Protein AF-E9H3E4-F1 (afdb_monomer_lite)

Radius of gyration: 17.44 Å; chains: 1; bounding box: 48×21×47 Å

InterPro domains:
  IPR001841 Zinc finger, RING-type [PS50089] (20-74)
  IPR001841 Zinc finger, RING-type [SM00184] (20-73)
  IPR013083 Zinc finger, RING/FYVE/PHD-type [G3DSA:3.30.40.10] (6-78)
  IPR017907 Zinc finger, RING-type, conserved site [PS00518] (36-45)
  IPR018957 Zinc finger, C3HC4 RING-type [PF00097] (20-73)

Organism: Daphnia pulex (NCBI:txid6669)

Secondary structure (DSSP, 8-state):
-HHHHHHHHHHHHHHHHTB-TTTSSB-SSEEE-TTT--EEEHHHHHHHHHHHTT--EEETTEEE-PPPBPTTT-PBP-

pLDDT: mean 84.69, std 14.3, range [53.16, 97.44]

Structure (mmCIF, N/CA/C/O backbone):
data_AF-E9H3E4-F1
#
_entry.id   AF-E9H3E4-F1
#
loop_
_atom_site.group_PDB
_atom_site.id
_atom_site.type_symbol
_atom_site.label_atom_id
_atom_site.label_alt_id
_atom_site.label_comp_id
_atom_site.label_asym_id
_atom_site.label_entity_id
_atom_site.label_seq_id
_atom_site.pdbx_PDB_ins_code
_atom_site.Cartn_x
_atom_site.Cartn_y
_atom_site.Cartn_z
_atom_site.occupancy
_atom_site.B_iso_or_equiv
_atom_site.auth_seq_id
_atom_site.auth_comp_id
_atom_site.auth_asym_id
_atom_site.auth_atom_id
_atom_site.pdbx_PDB_model_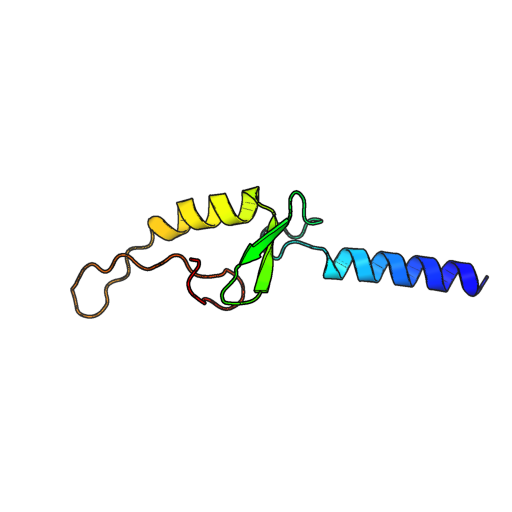num
ATOM 1 N N . MET A 1 1 ? -29.640 -0.208 21.919 1.00 65.62 1 MET A N 1
ATOM 2 C CA . MET A 1 1 ? -28.924 -1.425 21.478 1.00 65.62 1 MET A CA 1
ATOM 3 C C . MET A 1 1 ? -28.548 -1.342 19.995 1.00 65.62 1 MET A C 1
ATOM 5 O O . MET A 1 1 ? -27.358 -1.299 19.729 1.00 65.62 1 MET A O 1
ATOM 9 N N . ALA A 1 2 ? -29.487 -1.126 19.061 1.00 84.56 2 ALA A N 1
ATOM 10 C CA . ALA A 1 2 ? -29.202 -1.025 17.612 1.00 84.56 2 ALA A CA 1
ATOM 11 C C . ALA A 1 2 ? -28.105 -0.011 17.191 1.00 84.56 2 ALA A C 1
ATOM 13 O O . ALA A 1 2 ? -27.301 -0.289 16.309 1.00 84.56 2 ALA A O 1
ATOM 14 N N . ARG A 1 3 ? -28.018 1.161 17.844 1.00 89.69 3 ARG A N 1
ATOM 15 C CA . ARG A 1 3 ? -26.971 2.161 17.541 1.00 89.69 3 ARG A CA 1
ATOM 16 C C . ARG A 1 3 ? -25.554 1.661 17.853 1.00 89.69 3 ARG A C 1
ATOM 18 O O . ARG A 1 3 ? -24.624 2.030 17.152 1.00 89.69 3 ARG A O 1
ATOM 25 N N . GLN A 1 4 ? -25.386 0.862 18.906 1.00 91.62 4 GLN A N 1
ATOM 26 C CA . GLN A 1 4 ? -24.069 0.369 19.318 1.00 91.62 4 GLN A CA 1
ATOM 27 C C . GLN A 1 4 ? -23.565 -0.718 18.365 1.00 91.62 4 GLN A C 1
ATOM 29 O O . GLN A 1 4 ? -22.405 -0.703 17.979 1.00 91.62 4 GL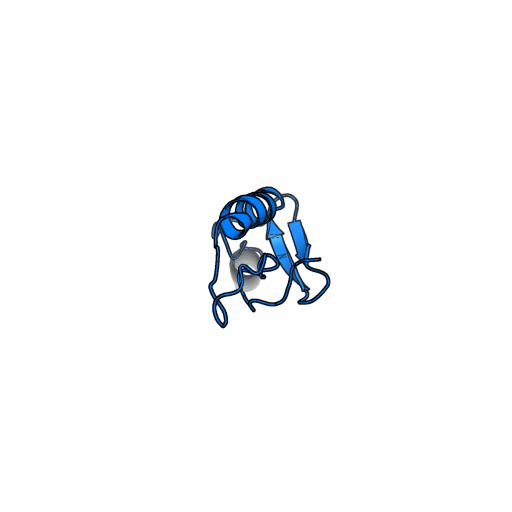N A O 1
ATOM 34 N N . GLU A 1 5 ? -24.460 -1.600 17.932 1.00 93.94 5 GLU A N 1
ATOM 35 C CA . GLU A 1 5 ? -24.175 -2.644 16.946 1.00 93.94 5 GLU A CA 1
ATOM 36 C C . GLU A 1 5 ? -23.768 -2.056 15.589 1.00 93.94 5 GLU A C 1
ATOM 38 O O . GLU A 1 5 ? -22.767 -2.465 15.008 1.00 93.94 5 GLU A O 1
ATOM 43 N N . LEU A 1 6 ? -24.468 -1.011 15.131 1.00 95.06 6 LEU A N 1
ATOM 44 C CA . LEU A 1 6 ? -24.099 -0.299 13.906 1.00 95.06 6 LEU A CA 1
ATOM 45 C C . LEU A 1 6 ? -22.679 0.284 13.976 1.00 95.06 6 LEU A C 1
ATOM 47 O O . LEU A 1 6 ? -21.936 0.222 12.996 1.00 95.06 6 LEU A O 1
ATOM 51 N N . LEU A 1 7 ? -22.302 0.853 15.125 1.00 94.56 7 LEU A N 1
ATOM 52 C CA . LEU A 1 7 ? -20.965 1.414 15.324 1.00 94.56 7 LEU A CA 1
ATOM 53 C C . LEU A 1 7 ? -19.892 0.323 15.260 1.00 94.56 7 LEU A C 1
ATOM 55 O O . LEU A 1 7 ? -18.905 0.503 14.552 1.00 94.56 7 LEU A O 1
ATOM 59 N N . LEU A 1 8 ? -20.114 -0.813 15.926 1.00 94.06 8 LEU A N 1
ATOM 60 C CA . LEU A 1 8 ? -19.189 -1.951 15.905 1.00 94.06 8 LEU A CA 1
ATOM 61 C C . LEU A 1 8 ? -19.003 -2.499 14.484 1.00 94.06 8 LEU A C 1
ATOM 63 O O . LEU A 1 8 ? -17.873 -2.605 14.016 1.00 94.06 8 LEU A O 1
ATOM 67 N N . ASN A 1 9 ? -20.100 -2.721 13.756 1.00 94.19 9 ASN A N 1
ATOM 68 C CA . ASN A 1 9 ? -20.051 -3.198 12.370 1.00 94.19 9 ASN A CA 1
ATOM 69 C C . ASN A 1 9 ? -19.331 -2.210 11.440 1.00 94.19 9 ASN A C 1
ATOM 71 O O . ASN A 1 9 ? -18.666 -2.603 10.483 1.00 94.19 9 ASN A O 1
ATOM 75 N N . THR A 1 10 ? -19.459 -0.907 11.703 1.00 95.25 10 THR A N 1
ATOM 76 C CA . THR A 1 10 ? -18.749 0.116 10.924 1.00 95.25 10 THR A CA 1
ATOM 77 C C . THR A 1 10 ? -17.246 0.059 11.194 1.00 95.25 10 THR A C 1
ATOM 79 O O . THR A 1 10 ? -16.462 0.141 10.252 1.00 95.25 10 THR A O 1
ATOM 82 N N . MET A 1 11 ? -16.841 -0.113 12.456 1.00 92.81 11 MET A N 1
ATOM 83 C CA . MET A 1 11 ? -15.432 -0.226 12.844 1.00 92.81 11 MET A CA 1
ATOM 84 C C . MET A 1 11 ? -14.764 -1.460 12.235 1.00 92.81 11 MET A C 1
ATOM 86 O O . MET A 1 11 ? -13.717 -1.324 11.610 1.00 92.81 11 MET A O 1
ATOM 90 N N . GLU A 1 12 ? -15.406 -2.625 12.315 1.00 93.38 12 GLU A N 1
ATOM 91 C CA . GLU A 1 12 ? -14.872 -3.871 11.751 1.00 93.38 12 GLU A CA 1
ATOM 92 C C . GLU A 1 12 ? -14.660 -3.773 10.232 1.00 93.38 12 GLU A C 1
ATOM 94 O O . GLU A 1 12 ? -13.619 -4.169 9.706 1.00 93.38 12 GLU A O 1
ATOM 99 N N . ARG A 1 13 ? -15.613 -3.165 9.512 1.00 93.88 13 ARG A N 1
ATOM 100 C CA . ARG A 1 13 ? -15.464 -2.929 8.070 1.00 93.88 13 ARG A CA 1
ATOM 101 C C . ARG A 1 13 ? -14.280 -2.021 7.759 1.00 93.88 13 ARG A C 1
ATOM 103 O O . ARG A 1 13 ? -13.524 -2.318 6.843 1.00 93.88 13 ARG A O 1
ATOM 110 N N . MET A 1 14 ? -14.095 -0.940 8.515 1.00 93.06 14 MET A N 1
ATOM 111 C CA . MET A 1 14 ? -12.945 -0.051 8.317 1.00 93.06 14 MET A CA 1
ATOM 112 C C . MET A 1 14 ? -11.619 -0.779 8.549 1.00 93.06 14 MET A C 1
ATOM 114 O O . MET A 1 14 ? -10.687 -0.592 7.776 1.00 93.06 14 MET A O 1
ATOM 118 N N . GLU A 1 15 ? -11.533 -1.645 9.559 1.00 92.00 15 GLU A N 1
ATOM 119 C CA . GLU A 1 15 ? -10.322 -2.436 9.810 1.00 92.00 15 GLU A CA 1
ATOM 120 C C . GLU A 1 15 ? -9.981 -3.389 8.658 1.00 92.00 15 GLU A C 1
ATOM 122 O O . GLU A 1 15 ? -8.812 -3.681 8.418 1.00 92.00 15 GLU A O 1
ATOM 127 N N . ILE A 1 16 ? -10.979 -3.904 7.939 1.00 91.75 16 ILE A N 1
ATOM 128 C CA . ILE A 1 16 ? -10.763 -4.743 6.753 1.00 91.75 16 ILE A CA 1
ATOM 129 C C . ILE A 1 16 ? -10.259 -3.898 5.577 1.00 91.75 16 ILE A C 1
ATOM 131 O O . ILE A 1 16 ? -9.234 -4.234 4.992 1.00 91.75 16 ILE A O 1
ATOM 135 N N . GLU A 1 17 ? -10.929 -2.788 5.267 1.00 92.38 17 GLU A N 1
ATOM 136 C CA . GLU A 1 17 ? -10.588 -1.943 4.109 1.00 92.38 17 GLU A CA 1
ATOM 137 C C . GLU A 1 17 ? -9.246 -1.204 4.274 1.00 92.38 17 GLU A C 1
ATOM 139 O O . GLU A 1 17 ? -8.589 -0.864 3.293 1.00 92.38 17 GLU A O 1
ATOM 144 N N . LEU A 1 18 ? -8.814 -0.957 5.516 1.00 94.38 18 LEU A N 1
ATOM 145 C CA . LEU A 1 18 ? -7.565 -0.254 5.834 1.00 94.38 18 LEU A CA 1
ATOM 146 C C . LEU A 1 18 ? -6.372 -1.192 6.061 1.00 94.38 18 LEU A C 1
ATOM 148 O O . LEU A 1 18 ? -5.321 -0.748 6.534 1.00 94.38 18 LEU A O 1
ATOM 152 N N . ARG A 1 19 ? -6.505 -2.485 5.749 1.00 95.25 19 ARG A N 1
ATOM 153 C CA . ARG A 1 19 ? -5.396 -3.438 5.841 1.00 95.25 19 ARG A CA 1
ATOM 154 C C . ARG A 1 19 ? -4.496 -3.382 4.612 1.00 95.25 19 ARG A C 1
ATOM 156 O O . ARG A 1 19 ? -4.945 -3.390 3.472 1.00 95.25 19 ARG A O 1
ATOM 163 N N . CYS A 1 20 ? -3.192 -3.363 4.852 1.00 96.31 20 CYS A N 1
ATOM 164 C CA . CYS A 1 20 ? -2.171 -3.456 3.822 1.00 96.31 20 CYS A CA 1
ATOM 165 C C . CYS A 1 20 ? -2.240 -4.823 3.129 1.00 96.31 20 CYS A C 1
ATOM 167 O O . CYS A 1 20 ? -2.133 -5.855 3.789 1.00 96.31 20 CYS A O 1
ATOM 169 N N . GLY A 1 21 ? -2.313 -4.840 1.796 1.00 91.62 21 GLY A N 1
ATOM 170 C CA . GLY A 1 21 ? -2.343 -6.083 1.011 1.00 91.62 21 GLY A CA 1
ATOM 171 C C . GLY A 1 21 ? -1.058 -6.927 1.058 1.00 91.62 21 GLY A C 1
ATOM 172 O O . GLY A 1 21 ? -1.043 -8.019 0.504 1.00 91.62 21 GLY A O 1
ATOM 173 N N . ILE A 1 22 ? 0.016 -6.437 1.696 1.00 94.06 22 ILE A N 1
ATOM 174 C CA . ILE A 1 22 ? 1.297 -7.155 1.841 1.00 94.06 22 ILE A CA 1
ATOM 175 C C . ILE A 1 22 ? 1.396 -7.830 3.216 1.00 94.06 22 ILE A C 1
ATOM 177 O O . ILE A 1 22 ? 1.607 -9.036 3.292 1.00 94.06 22 ILE A O 1
ATOM 181 N N . CYS A 1 23 ? 1.253 -7.072 4.311 1.00 95.38 23 CYS A N 1
ATOM 182 C CA . CYS A 1 23 ? 1.395 -7.606 5.674 1.00 95.38 23 CYS A CA 1
ATOM 183 C C . CYS A 1 23 ? 0.067 -8.003 6.335 1.00 95.38 23 CYS A C 1
ATOM 185 O O . CYS A 1 23 ? 0.089 -8.616 7.394 1.00 95.38 23 CYS A O 1
ATOM 187 N N . SER A 1 24 ? -1.082 -7.683 5.730 1.00 94.06 24 SER A N 1
ATOM 188 C CA . SER A 1 24 ? -2.420 -7.915 6.302 1.00 94.06 24 SER A CA 1
ATOM 189 C C . SER A 1 24 ? -2.679 -7.212 7.646 1.00 94.06 24 SER A C 1
ATOM 191 O O . SER A 1 24 ? -3.596 -7.586 8.376 1.00 94.06 24 SER A O 1
ATOM 193 N N . GLU A 1 25 ? -1.915 -6.165 7.959 1.00 95.25 25 GLU A N 1
ATOM 194 C CA . GLU A 1 25 ? -2.086 -5.303 9.138 1.00 95.25 25 GLU A CA 1
ATOM 195 C C . GLU A 1 25 ? -2.619 -3.921 8.737 1.00 95.25 25 GLU A C 1
ATOM 197 O O . GLU A 1 25 ? -2.584 -3.558 7.560 1.00 95.25 25 GLU A O 1
ATOM 202 N N . LEU A 1 26 ? -3.117 -3.140 9.703 1.00 94.94 26 LEU A N 1
ATOM 203 C CA . LEU A 1 26 ? -3.544 -1.758 9.460 1.00 94.94 26 LEU A CA 1
ATOM 204 C C . LEU A 1 26 ? -2.400 -0.941 8.847 1.00 94.94 26 LEU A C 1
ATOM 206 O O . LEU A 1 26 ? -1.267 -0.984 9.326 1.00 94.94 26 LEU A O 1
ATOM 210 N N . MET A 1 27 ? -2.699 -0.191 7.786 1.00 95.31 27 MET A N 1
ATOM 211 C CA . MET A 1 27 ? -1.688 0.590 7.075 1.00 95.31 27 MET A CA 1
ATOM 212 C C . MET A 1 27 ? -1.064 1.660 7.983 1.00 95.31 27 MET A C 1
ATOM 214 O O . MET A 1 27 ? -1.745 2.578 8.441 1.00 95.31 27 MET A O 1
ATOM 218 N N . VAL A 1 28 ? 0.252 1.586 8.188 1.00 94.25 28 VAL A N 1
ATOM 219 C CA . VAL A 1 28 ? 1.043 2.614 8.884 1.00 94.25 28 VAL A CA 1
ATOM 220 C C . VAL A 1 28 ? 1.900 3.348 7.862 1.00 94.25 28 VAL A C 1
ATOM 222 O O . VAL A 1 28 ? 2.578 2.709 7.055 1.00 94.25 28 VAL A O 1
ATOM 225 N N . SER A 1 29 ? 1.867 4.685 7.893 1.00 95.75 29 SER A N 1
ATOM 226 C CA . SER A 1 29 ? 2.526 5.543 6.897 1.00 95.75 29 SER A CA 1
ATOM 227 C C . SER A 1 29 ? 2.187 5.085 5.478 1.00 95.75 29 SER A C 1
ATOM 229 O O . SER A 1 29 ? 3.027 4.577 4.739 1.00 95.75 29 SER A O 1
ATOM 231 N N . ALA A 1 30 ? 0.904 5.164 5.139 1.00 95.31 30 ALA A N 1
ATOM 232 C CA . ALA A 1 30 ? 0.382 4.641 3.890 1.00 95.31 30 ALA A CA 1
ATOM 233 C C . ALA A 1 30 ? 1.043 5.321 2.674 1.00 95.31 30 ALA A C 1
ATOM 235 O O . ALA A 1 30 ? 1.164 6.542 2.619 1.00 95.31 30 ALA A O 1
ATOM 236 N N . THR A 1 31 ? 1.476 4.521 1.705 1.00 95.50 31 THR A N 1
ATOM 237 C CA . THR A 1 31 ? 2.054 4.960 0.433 1.00 95.50 31 THR A CA 1
ATOM 238 C C . THR A 1 31 ? 1.176 4.449 -0.698 1.00 95.50 31 THR A C 1
ATOM 240 O O . THR A 1 31 ? 0.939 3.243 -0.801 1.00 95.50 31 THR A O 1
ATOM 243 N N . THR A 1 32 ? 0.697 5.364 -1.537 1.00 95.06 32 THR A N 1
ATOM 244 C CA . THR A 1 32 ? -0.173 5.059 -2.677 1.00 95.06 32 THR A CA 1
ATOM 245 C C . THR A 1 32 ? 0.628 5.090 -3.970 1.00 95.06 32 THR A C 1
ATOM 247 O O . THR A 1 32 ? 1.332 6.059 -4.249 1.00 95.06 32 THR A O 1
ATOM 250 N N . LEU A 1 33 ? 0.510 4.035 -4.774 1.00 92.88 33 LEU A N 1
ATOM 251 C CA . LEU A 1 33 ? 1.143 3.962 -6.087 1.00 92.88 33 LEU A CA 1
ATOM 252 C C . LEU A 1 33 ? 0.344 4.797 -7.089 1.00 92.88 33 LEU A C 1
ATOM 254 O O . LEU A 1 33 ? -0.849 4.567 -7.269 1.00 92.88 33 LEU A O 1
ATOM 258 N N . LEU A 1 34 ? 0.993 5.736 -7.776 1.00 91.19 34 LEU A N 1
ATOM 259 C CA . LEU A 1 34 ? 0.305 6.697 -8.649 1.00 91.19 34 LEU A CA 1
ATOM 260 C C . LEU A 1 34 ? -0.360 6.052 -9.874 1.00 91.19 34 LEU A C 1
ATOM 262 O O . LEU A 1 34 ? -1.411 6.514 -10.309 1.00 91.19 34 LEU A O 1
ATOM 266 N N . ASN A 1 35 ? 0.219 4.973 -10.405 1.00 89.50 35 ASN A N 1
ATOM 267 C CA . ASN A 1 35 ? -0.271 4.338 -11.631 1.00 89.50 35 ASN A CA 1
ATOM 268 C C . ASN A 1 35 ? -1.556 3.525 -11.431 1.00 89.50 35 ASN A C 1
ATOM 270 O O . ASN A 1 35 ? -2.391 3.480 -12.328 1.00 89.50 35 ASN A O 1
ATOM 274 N N . CYS A 1 36 ? -1.723 2.892 -10.266 1.00 94.06 36 CYS A N 1
ATOM 275 C CA . CYS A 1 36 ? -2.831 1.967 -10.003 1.00 94.06 36 CYS A CA 1
ATOM 276 C C . CYS A 1 36 ? -3.648 2.302 -8.748 1.00 94.06 36 CYS A C 1
ATOM 278 O O . CYS A 1 36 ? -4.596 1.591 -8.428 1.00 94.06 36 CYS A O 1
ATOM 280 N N . MET A 1 37 ? -3.282 3.368 -8.029 1.00 94.50 37 MET A N 1
ATOM 281 C CA . MET A 1 37 ? -3.933 3.858 -6.809 1.00 94.50 37 MET A CA 1
ATOM 282 C C . MET A 1 37 ? -4.010 2.836 -5.655 1.00 94.50 37 MET A C 1
ATOM 284 O O . MET A 1 37 ? -4.720 3.044 -4.671 1.00 94.50 37 MET A O 1
ATOM 288 N N . HIS A 1 38 ? -3.255 1.736 -5.721 1.00 94.12 38 HIS A N 1
ATOM 289 C CA . HIS A 1 38 ? -3.157 0.793 -4.609 1.00 94.12 38 HIS A CA 1
ATOM 290 C C . HIS A 1 38 ? -2.284 1.367 -3.495 1.00 94.12 38 HIS A C 1
ATOM 292 O O . HIS A 1 38 ? -1.255 1.994 -3.754 1.00 94.12 38 HIS A O 1
ATOM 298 N N . THR A 1 39 ? -2.700 1.135 -2.251 1.00 95.25 39 THR A N 1
ATOM 299 C CA . THR A 1 39 ? -2.076 1.716 -1.061 1.00 95.25 39 THR A CA 1
ATOM 300 C C . THR A 1 39 ? -1.551 0.624 -0.134 1.00 95.25 39 THR A C 1
ATOM 302 O O . THR A 1 39 ? -2.227 -0.372 0.115 1.00 95.25 39 THR A O 1
ATOM 305 N N . PHE A 1 40 ? -0.338 0.816 0.382 1.00 95.94 40 PHE A N 1
ATOM 306 C CA . PHE A 1 40 ? 0.359 -0.128 1.261 1.00 95.94 40 PHE A CA 1
ATOM 307 C C . PHE A 1 40 ? 1.071 0.614 2.394 1.00 95.94 40 PHE A C 1
ATOM 309 O O . PHE A 1 40 ? 1.219 1.832 2.338 1.00 95.94 40 PHE A O 1
ATOM 316 N N . CYS A 1 41 ? 1.581 -0.095 3.403 1.00 97.44 41 CYS A N 1
ATOM 317 C CA . CYS A 1 41 ? 2.525 0.511 4.348 1.00 97.44 41 CYS A CA 1
ATOM 318 C C . CYS A 1 41 ? 3.803 0.938 3.612 1.00 97.44 41 CYS A C 1
ATOM 320 O O . CYS A 1 41 ? 4.327 0.158 2.810 1.00 97.44 41 CYS A O 1
ATOM 322 N N . GLN A 1 42 ? 4.358 2.107 3.950 1.00 95.69 42 GLN A N 1
ATOM 323 C CA . GLN A 1 42 ? 5.630 2.584 3.390 1.00 95.69 42 GLN A CA 1
ATOM 324 C C . GLN A 1 42 ? 6.736 1.529 3.514 1.00 95.69 42 GLN A C 1
ATOM 326 O O . GLN A 1 42 ? 7.417 1.223 2.541 1.00 95.69 42 GLN A O 1
ATOM 331 N N . TYR A 1 43 ? 6.873 0.905 4.688 1.00 95.94 43 TYR A N 1
ATOM 332 C CA . TYR A 1 43 ? 7.873 -0.144 4.894 1.00 95.94 43 TYR A CA 1
ATOM 333 C C . TYR A 1 43 ? 7.657 -1.346 3.963 1.00 95.94 43 TYR A C 1
ATOM 335 O O . TYR A 1 43 ? 8.599 -1.805 3.320 1.00 95.94 43 TYR A O 1
ATOM 343 N N . CYS A 1 44 ? 6.419 -1.834 3.853 1.00 95.38 44 CYS A N 1
ATOM 344 C CA . CYS A 1 44 ? 6.105 -3.009 3.045 1.00 95.38 44 CYS A CA 1
ATOM 345 C C . CYS A 1 44 ? 6.411 -2.786 1.563 1.00 95.38 44 CYS A C 1
ATOM 347 O O . CYS A 1 44 ? 7.000 -3.661 0.932 1.00 95.38 44 CYS A O 1
ATOM 349 N N . ILE A 1 45 ? 6.049 -1.622 1.013 1.00 93.81 45 ILE A N 1
ATOM 350 C CA . ILE A 1 45 ? 6.297 -1.339 -0.403 1.00 93.81 45 ILE A CA 1
ATOM 351 C C . ILE A 1 45 ? 7.780 -1.083 -0.692 1.00 93.81 45 ILE A C 1
ATOM 353 O O . ILE A 1 45 ? 8.282 -1.544 -1.713 1.00 93.81 45 ILE A O 1
ATOM 357 N N . SER A 1 46 ? 8.516 -0.445 0.224 1.00 92.12 46 SER A N 1
ATOM 358 C CA . SER A 1 46 ? 9.968 -0.286 0.079 1.00 92.12 46 SER A CA 1
ATOM 359 C C . SER A 1 46 ? 10.690 -1.634 0.112 1.00 92.12 46 SER A C 1
ATOM 361 O O . SER A 1 46 ? 11.561 -1.886 -0.715 1.00 92.12 46 SER A O 1
ATOM 363 N N . GLN A 1 47 ? 10.310 -2.536 1.024 1.00 92.44 47 GLN A N 1
ATOM 364 C CA . GLN A 1 47 ? 10.867 -3.891 1.040 1.00 92.44 47 GLN A CA 1
ATOM 365 C C . GLN A 1 47 ? 10.524 -4.653 -0.241 1.00 92.44 47 GLN A C 1
ATOM 367 O O . GLN A 1 47 ? 11.405 -5.277 -0.825 1.00 92.44 47 GLN A O 1
ATOM 372 N N . TRP A 1 48 ? 9.280 -4.557 -0.718 1.00 90.75 48 TRP A N 1
ATOM 373 C CA . TRP A 1 48 ? 8.866 -5.161 -1.985 1.00 90.75 48 TRP A CA 1
ATOM 374 C C . TRP A 1 48 ? 9.753 -4.709 -3.150 1.00 90.75 48 TRP A C 1
ATOM 376 O O . TRP A 1 48 ? 10.295 -5.550 -3.860 1.00 90.75 48 TRP A O 1
ATOM 386 N N . GLN A 1 49 ? 9.994 -3.401 -3.282 1.00 86.69 49 GLN A N 1
ATOM 387 C CA . GLN A 1 49 ? 10.901 -2.849 -4.294 1.00 86.69 49 GLN A CA 1
ATOM 388 C C . GLN A 1 49 ? 12.327 -3.407 -4.193 1.00 86.69 49 GLN A C 1
ATOM 390 O O . GLN A 1 49 ? 12.955 -3.667 -5.218 1.00 86.69 49 GLN A O 1
ATOM 395 N N . HIS A 1 50 ? 12.836 -3.634 -2.980 1.00 85.44 50 HIS A N 1
ATOM 396 C CA . HIS A 1 50 ? 14.153 -4.242 -2.784 1.00 85.44 50 HIS A CA 1
ATOM 397 C C . HIS A 1 50 ? 14.201 -5.730 -3.166 1.00 85.44 50 HIS A C 1
ATOM 399 O O . HIS A 1 50 ? 15.209 -6.173 -3.717 1.00 85.44 50 HIS A O 1
ATOM 405 N N . PHE A 1 51 ? 13.141 -6.499 -2.892 1.00 78.00 51 PHE A N 1
ATOM 406 C CA . PHE A 1 51 ? 13.067 -7.924 -3.236 1.00 78.00 51 PHE A CA 1
ATOM 407 C C . PHE A 1 51 ? 12.835 -8.160 -4.734 1.00 78.00 51 PHE A C 1
ATOM 409 O O . PHE A 1 51 ? 13.465 -9.039 -5.321 1.00 78.00 51 PHE A O 1
ATOM 416 N N . ASP A 1 52 ? 11.950 -7.384 -5.361 1.00 70.94 52 ASP A N 1
ATOM 417 C CA . ASP A 1 52 ? 11.554 -7.584 -6.761 1.00 70.94 52 ASP A CA 1
ATOM 418 C C . ASP A 1 52 ? 12.675 -7.193 -7.737 1.00 70.94 52 ASP A C 1
ATOM 420 O O . ASP A 1 52 ? 12.854 -7.838 -8.765 1.00 70.94 52 ASP A O 1
ATOM 424 N N . ALA A 1 53 ? 13.529 -6.229 -7.365 1.00 63.62 53 ALA A N 1
ATOM 425 C CA . ALA A 1 53 ? 14.721 -5.851 -8.131 1.00 63.62 53 ALA A CA 1
ATOM 426 C C . ALA A 1 53 ? 15.742 -6.997 -8.322 1.00 63.62 53 ALA A C 1
ATOM 428 O O . ALA A 1 53 ? 16.680 -6.866 -9.108 1.00 63.62 53 ALA A O 1
ATOM 429 N N . GLN A 1 54 ? 15.584 -8.119 -7.610 1.00 58.94 54 GLN A N 1
ATOM 430 C CA . GLN A 1 54 ? 16.410 -9.321 -7.774 1.00 58.94 54 GLN A CA 1
ATOM 431 C C . GLN A 1 54 ? 15.788 -10.366 -8.711 1.00 58.94 54 GLN A C 1
ATOM 433 O O . GLN A 1 54 ? 16.433 -11.371 -9.022 1.00 58.94 54 GLN A O 1
ATOM 438 N N . ARG A 1 55 ? 14.553 -10.157 -9.181 1.00 61.53 55 ARG A N 1
ATOM 439 C CA . ARG A 1 55 ? 13.897 -11.053 -10.134 1.00 61.53 55 ARG A CA 1
ATOM 440 C C . ARG A 1 55 ? 14.375 -10.710 -11.543 1.00 61.53 55 ARG A C 1
ATOM 442 O O . ARG A 1 55 ? 13.853 -9.830 -12.210 1.00 61.53 55 ARG A O 1
AT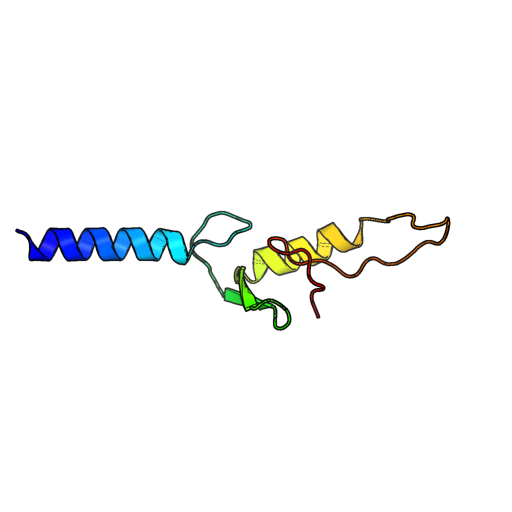OM 449 N N . VAL A 1 56 ? 15.406 -11.417 -11.997 1.00 56.56 56 VAL A N 1
ATOM 450 C CA . VAL A 1 56 ? 15.781 -11.443 -13.415 1.00 56.56 56 VAL A CA 1
ATOM 451 C C . VAL A 1 56 ? 14.739 -12.271 -14.157 1.00 56.56 56 VAL A C 1
ATOM 453 O O . VAL A 1 56 ? 14.637 -13.477 -13.919 1.00 56.56 56 VAL A O 1
ATOM 456 N N . THR A 1 57 ? 14.004 -11.665 -15.083 1.00 56.47 57 THR A N 1
ATOM 457 C CA . THR A 1 57 ? 13.243 -12.421 -16.078 1.00 56.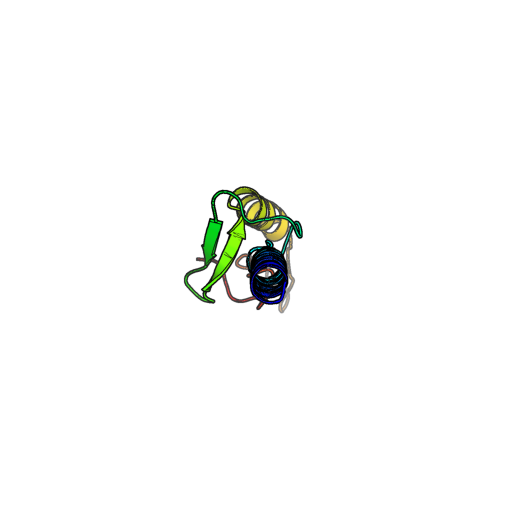47 57 THR A CA 1
ATOM 458 C C . THR A 1 57 ? 13.984 -12.424 -17.402 1.00 56.47 57 THR A C 1
ATOM 460 O O . THR A 1 57 ? 14.747 -11.518 -17.745 1.00 56.47 57 THR A O 1
ATOM 463 N N . VAL A 1 58 ? 13.829 -13.531 -18.121 1.00 56.38 58 VAL A N 1
ATOM 464 C CA . VAL A 1 58 ? 14.476 -13.749 -19.408 1.00 56.38 58 VAL A CA 1
ATOM 465 C C . VAL A 1 58 ? 13.380 -13.728 -20.460 1.00 56.38 58 VAL A C 1
ATOM 467 O O . VAL A 1 58 ? 12.807 -14.767 -20.779 1.00 56.38 58 VAL A O 1
ATOM 470 N N . GLU A 1 59 ? 13.087 -12.555 -21.014 1.00 53.66 59 GLU A N 1
ATOM 471 C CA . GLU A 1 59 ? 12.310 -12.464 -22.248 1.00 53.66 59 GLU A CA 1
ATOM 472 C C . GLU A 1 59 ? 13.261 -12.491 -23.451 1.00 53.66 59 GLU A C 1
ATOM 474 O O . GLU A 1 59 ? 14.133 -11.638 -23.624 1.00 53.66 59 GLU A O 1
ATOM 479 N N . GLY A 1 60 ? 13.143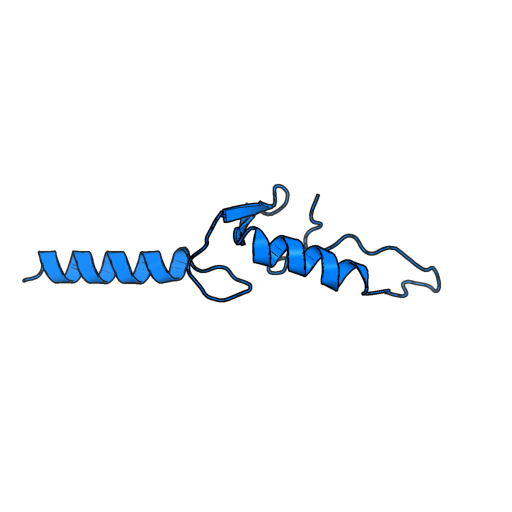 -13.529 -24.285 1.00 58.25 60 GLY A N 1
ATOM 480 C CA . GLY A 1 60 ? 13.867 -13.612 -25.559 1.00 58.25 60 GLY A CA 1
ATOM 481 C C . GLY A 1 60 ? 15.401 -13.647 -25.465 1.00 58.25 60 GLY A C 1
ATOM 482 O O . GLY A 1 60 ? 16.071 -13.333 -26.446 1.00 58.25 60 GLY A O 1
ATOM 483 N N . GLY A 1 61 ? 15.978 -14.007 -24.311 1.00 53.16 61 GLY A N 1
ATOM 484 C CA . GLY A 1 61 ? 17.433 -14.120 -24.128 1.00 53.16 61 GLY A CA 1
ATOM 485 C C . GLY A 1 61 ? 18.166 -12.797 -23.870 1.00 53.16 61 GLY A C 1
ATOM 486 O O . GLY A 1 61 ? 19.397 -12.780 -23.871 1.00 53.16 61 GLY A O 1
ATOM 487 N N . ARG A 1 62 ? 17.445 -11.693 -23.627 1.00 57.19 62 ARG A N 1
ATOM 488 C CA . ARG A 1 62 ? 18.028 -10.427 -23.158 1.00 57.19 62 ARG A CA 1
ATOM 489 C C . ARG A 1 62 ? 17.707 -10.239 -21.680 1.00 57.19 62 ARG A C 1
ATOM 491 O O . ARG A 1 62 ? 16.580 -10.457 -21.257 1.00 57.19 62 ARG A O 1
ATOM 498 N N . LEU A 1 63 ? 18.711 -9.829 -20.909 1.00 54.38 63 LEU A N 1
ATOM 499 C CA . LEU A 1 63 ? 18.541 -9.458 -19.508 1.00 54.38 63 LEU A CA 1
ATOM 500 C C . LEU A 1 63 ? 17.768 -8.131 -19.463 1.00 54.38 63 LEU A C 1
ATOM 502 O O . LEU A 1 63 ? 18.336 -7.078 -19.763 1.00 54.38 63 LEU A O 1
ATOM 506 N N . THR A 1 64 ? 16.476 -8.171 -19.159 1.00 55.44 64 THR A N 1
ATOM 507 C CA . THR A 1 64 ? 15.678 -6.965 -18.920 1.00 55.44 64 THR A CA 1
ATOM 508 C C . THR A 1 64 ? 15.603 -6.726 -17.420 1.00 55.44 64 THR A C 1
ATOM 510 O O . THR A 1 64 ? 15.235 -7.621 -16.665 1.00 55.44 64 THR A O 1
ATOM 513 N N . VAL A 1 65 ? 15.982 -5.525 -16.973 1.00 57.19 65 VAL A N 1
ATOM 514 C CA . VAL A 1 65 ? 15.625 -5.051 -15.629 1.00 57.19 65 VAL A CA 1
ATOM 515 C C . VAL A 1 65 ? 14.108 -4.921 -15.627 1.00 57.19 65 VAL A C 1
ATOM 517 O O . VAL A 1 65 ? 13.575 -4.013 -16.264 1.00 57.19 65 VAL A O 1
ATOM 520 N N . GLU A 1 66 ? 13.414 -5.862 -14.993 1.00 61.00 66 GLU A N 1
ATOM 521 C CA . GLU A 1 66 ? 11.978 -5.733 -14.798 1.00 61.00 66 GLU A CA 1
ATOM 522 C C . GLU A 1 66 ? 11.722 -4.619 -13.789 1.00 61.00 66 GLU A C 1
ATOM 524 O O . GLU A 1 66 ? 12.218 -4.608 -12.663 1.00 61.00 66 GLU A O 1
ATOM 529 N N . THR A 1 67 ? 10.974 -3.627 -14.246 1.00 67.94 67 THR A N 1
ATOM 530 C CA . THR A 1 67 ? 10.348 -2.612 -13.412 1.00 67.94 67 THR A CA 1
ATOM 531 C C . THR A 1 67 ? 9.545 -3.283 -12.300 1.00 67.94 67 THR A C 1
ATOM 533 O O . THR A 1 67 ? 8.662 -4.083 -12.605 1.00 67.94 67 THR A O 1
ATOM 536 N N . VAL A 1 68 ? 9.823 -2.938 -11.036 1.00 81.25 68 VAL A N 1
ATOM 537 C CA . VAL A 1 68 ? 9.096 -3.460 -9.865 1.00 81.25 68 VAL A CA 1
ATOM 538 C C . VAL A 1 68 ? 7.592 -3.266 -10.066 1.00 81.25 68 VAL A C 1
ATOM 540 O O . VAL A 1 68 ? 7.136 -2.145 -10.308 1.00 81.25 68 VAL A O 1
ATOM 543 N N . GLY A 1 69 ? 6.827 -4.350 -9.955 1.00 87.00 69 GLY A N 1
ATOM 544 C CA . GLY A 1 69 ? 5.378 -4.338 -10.154 1.00 87.00 69 GLY A CA 1
ATOM 545 C C . GLY A 1 69 ? 4.593 -4.131 -8.859 1.00 87.00 69 GLY A C 1
ATOM 546 O O . GLY A 1 69 ? 5.040 -4.480 -7.768 1.00 87.00 69 GLY A O 1
ATOM 547 N N . CYS A 1 70 ? 3.379 -3.596 -8.965 1.00 90.56 70 CYS A N 1
ATOM 548 C CA . CYS A 1 70 ? 2.425 -3.518 -7.865 1.00 90.56 70 CYS A CA 1
ATOM 549 C C . CYS A 1 70 ? 2.041 -4.935 -7.382 1.00 90.56 70 CYS A C 1
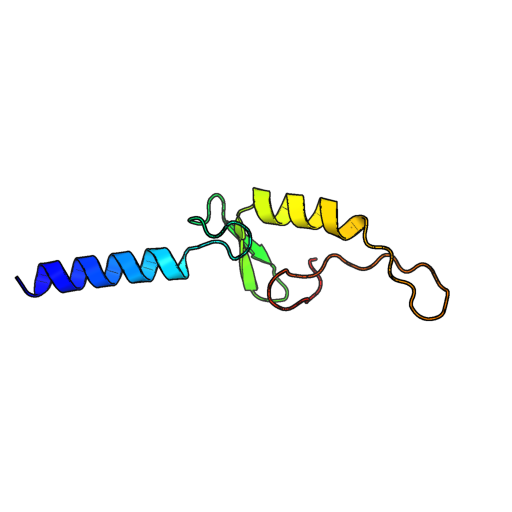ATOM 551 O O . CYS A 1 70 ? 1.632 -5.754 -8.209 1.00 90.56 70 CYS A O 1
ATOM 553 N N . PRO A 1 71 ? 2.042 -5.219 -6.064 1.00 89.69 71 PRO A N 1
ATOM 554 C CA . PRO A 1 71 ? 1.674 -6.538 -5.530 1.00 89.69 71 PRO A CA 1
ATOM 555 C C . PRO A 1 71 ? 0.247 -6.997 -5.863 1.00 89.69 71 PRO A C 1
ATOM 557 O O . PRO A 1 71 ? -0.043 -8.189 -5.818 1.00 89.69 71 PRO A O 1
ATOM 560 N N . VAL A 1 72 ? -0.654 -6.059 -6.171 1.00 90.75 72 VAL A N 1
ATOM 561 C CA . VAL A 1 72 ? -2.078 -6.344 -6.405 1.00 90.75 72 VAL A CA 1
ATOM 562 C C . VAL A 1 72 ? -2.381 -6.487 -7.896 1.00 90.75 72 VAL A C 1
ATOM 564 O O . VAL A 1 72 ? -2.952 -7.492 -8.312 1.00 90.75 72 VAL A O 1
ATOM 567 N N . CYS A 1 73 ? -1.992 -5.507 -8.715 1.00 91.31 73 CYS A N 1
ATOM 568 C CA . CYS A 1 73 ? -2.357 -5.468 -10.137 1.00 91.31 73 CYS A CA 1
ATOM 569 C C . CYS A 1 73 ? -1.196 -5.711 -11.110 1.00 91.31 73 CYS A C 1
ATOM 571 O O . CYS A 1 73 ? -1.447 -5.848 -12.302 1.00 91.31 73 CYS A O 1
ATOM 573 N N . ARG A 1 74 ? 0.050 -5.800 -10.623 1.00 87.88 74 ARG A N 1
ATOM 574 C CA . ARG A 1 74 ? 1.287 -5.911 -11.422 1.00 87.88 74 ARG A CA 1
ATOM 575 C C . ARG A 1 74 ? 1.631 -4.701 -12.301 1.00 87.88 74 ARG A C 1
ATOM 577 O O . ARG A 1 74 ? 2.622 -4.765 -13.018 1.00 87.88 74 ARG A O 1
ATOM 584 N N . ASP A 1 75 ? 0.895 -3.591 -12.209 1.00 88.50 75 ASP A N 1
ATOM 585 C CA . ASP A 1 75 ? 1.297 -2.342 -12.871 1.00 88.50 75 ASP A CA 1
ATOM 586 C C . ASP A 1 75 ? 2.640 -1.844 -12.340 1.00 88.50 75 ASP A C 1
ATOM 588 O O . ASP A 1 75 ? 2.953 -2.004 -11.159 1.00 88.50 75 ASP A O 1
ATOM 592 N N . VAL A 1 76 ? 3.416 -1.198 -13.205 1.00 83.81 76 VAL A N 1
ATOM 593 C CA . VAL A 1 76 ? 4.737 -0.663 -12.864 1.00 83.81 76 VAL A CA 1
ATOM 594 C C . VAL A 1 76 ? 4.643 0.354 -11.729 1.00 83.81 76 VAL A C 1
ATOM 596 O O . VAL A 1 76 ? 3.824 1.276 -11.772 1.00 83.81 76 VAL A O 1
ATOM 599 N N . ILE A 1 77 ? 5.518 0.212 -10.736 1.00 82.62 77 ILE A N 1
ATOM 600 C CA . ILE A 1 77 ? 5.747 1.228 -9.712 1.00 82.62 77 ILE A CA 1
ATOM 601 C C . ILE A 1 77 ? 6.692 2.289 -10.295 1.00 82.62 77 ILE A C 1
ATOM 603 O O . ILE A 1 77 ? 7.800 1.953 -10.712 1.00 82.62 77 ILE A O 1
ATOM 607 N N . ILE A 1 78 ? 6.251 3.550 -10.333 1.00 68.38 78 ILE A N 1
ATOM 608 C CA . ILE A 1 78 ? 7.071 4.719 -10.709 1.00 68.38 78 ILE A CA 1
ATOM 609 C C . ILE A 1 78 ? 7.461 5.539 -9.486 1.00 68.38 78 ILE A C 1
ATOM 611 O O . ILE A 1 78 ? 6.638 5.603 -8.543 1.00 68.38 78 ILE A O 1
#

Sequence (78 aa):
MARQELLLNTMERMEIELRCGICSELMVSATTLLNCMHTFCQYCISQWQHFDAQRVTVEGGRLTVETVGCPVCRDVII

Foldseek 3Di:
DVVVVVVVVVVVVCQQVQAAPQPRGGADCWDAFPPPRHIHHPVRVVVQQVVLQPDFDQDPNDGDRDARADPPPGHHRD